Protein AF-I6QZ24-F1 (afdb_monomer)

Foldseek 3Di:
DKDKDWDDDPPDIKIKIKDWDDDPQWIWIWMAIPVRKIKIKIWGHPPDVPDIDIDIDIDPRCPPPD

Structure (mmCIF, N/CA/C/O backbone):
data_AF-I6QZ24-F1
#
_entry.id   AF-I6QZ24-F1
#
loop_
_atom_site.group_PDB
_atom_site.id
_atom_site.type_symbol
_atom_site.label_atom_id
_atom_site.label_alt_id
_atom_site.label_comp_id
_atom_site.label_asym_id
_atom_site.label_entity_id
_atom_site.label_seq_id
_atom_site.pdbx_PDB_ins_code
_atom_site.Cartn_x
_atom_site.Cart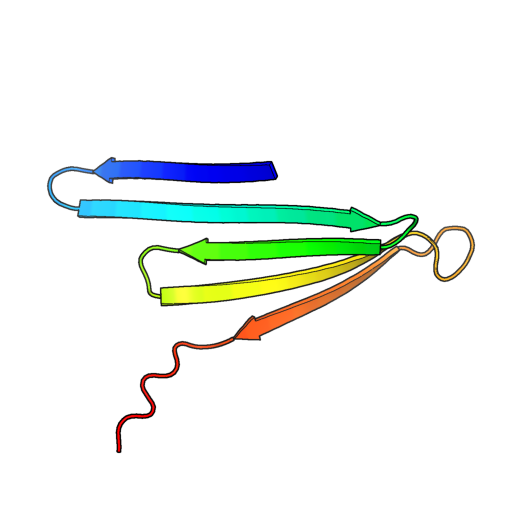n_y
_atom_site.Cartn_z
_atom_site.occupancy
_atom_site.B_iso_or_equiv
_atom_site.auth_seq_id
_atom_site.auth_comp_id
_atom_site.auth_asym_id
_atom_site.auth_atom_id
_atom_site.pdbx_PDB_model_num
ATOM 1 N N . GLY A 1 1 ? -9.177 10.586 -0.481 1.00 82.94 1 GLY A N 1
ATOM 2 C CA . GLY A 1 1 ? -8.402 11.473 -1.375 1.00 82.94 1 GLY A CA 1
ATOM 3 C C . GLY A 1 1 ? -7.396 10.645 -2.147 1.00 82.94 1 GLY A C 1
ATOM 4 O O . GLY A 1 1 ? -7.158 9.504 -1.760 1.00 82.94 1 GLY A O 1
ATOM 5 N N . LEU A 1 2 ? -6.842 11.185 -3.230 1.00 91.06 2 LEU A N 1
ATOM 6 C CA . LEU A 1 2 ? -5.776 10.546 -4.002 1.00 91.06 2 LEU A CA 1
ATOM 7 C C . LEU A 1 2 ? -4.522 11.413 -3.911 1.00 91.06 2 LEU A C 1
ATOM 9 O O . LEU A 1 2 ? -4.603 12.631 -4.061 1.00 91.06 2 LEU A O 1
ATOM 13 N N . THR A 1 3 ? -3.385 10.784 -3.646 1.00 94.56 3 THR A N 1
ATOM 14 C CA . THR A 1 3 ? -2.079 11.437 -3.578 1.00 94.56 3 THR A CA 1
ATOM 15 C C . THR A 1 3 ? -1.163 10.759 -4.581 1.00 94.56 3 THR A C 1
ATOM 17 O O . THR A 1 3 ? -1.109 9.534 -4.637 1.00 94.56 3 THR A O 1
ATOM 20 N N . ALA A 1 4 ? -0.460 11.558 -5.374 1.00 93.50 4 ALA A N 1
ATOM 21 C CA . ALA A 1 4 ? 0.546 11.082 -6.309 1.00 93.50 4 ALA A CA 1
ATOM 22 C C . ALA A 1 4 ? 1.889 11.713 -5.941 1.00 93.50 4 ALA A C 1
ATOM 24 O O . ALA A 1 4 ? 1.968 12.927 -5.745 1.00 93.50 4 ALA A O 1
ATOM 25 N N . THR A 1 5 ? 2.922 10.884 -5.853 1.00 93.81 5 THR A N 1
ATOM 26 C CA . THR A 1 5 ? 4.295 11.292 -5.552 1.00 93.81 5 THR A CA 1
ATOM 27 C C . THR A 1 5 ? 5.192 10.841 -6.695 1.00 93.81 5 THR A C 1
ATOM 29 O O . THR A 1 5 ? 5.008 9.753 -7.235 1.00 93.81 5 THR A O 1
ATOM 32 N N . GLY A 1 6 ? 6.164 11.667 -7.074 1.00 93.38 6 GLY A N 1
ATOM 33 C CA . GLY A 1 6 ? 7.130 11.330 -8.114 1.00 93.38 6 GLY A CA 1
ATOM 34 C C . GLY A 1 6 ? 8.460 12.033 -7.887 1.00 93.38 6 GLY A C 1
ATOM 35 O O . GLY A 1 6 ? 8.489 13.192 -7.474 1.00 93.38 6 GLY A O 1
ATOM 36 N N . VAL A 1 7 ? 9.554 11.329 -8.157 1.00 94.81 7 VAL A N 1
ATOM 37 C CA . VAL A 1 7 ? 10.923 11.842 -8.104 1.00 94.81 7 VAL A CA 1
ATOM 38 C C . VAL A 1 7 ? 11.628 11.468 -9.403 1.00 94.81 7 VAL A C 1
ATOM 40 O O . VAL A 1 7 ? 11.536 10.335 -9.875 1.00 94.81 7 VAL A O 1
ATOM 43 N N . LYS A 1 8 ? 12.349 12.433 -9.974 1.00 92.62 8 LYS A N 1
ATOM 44 C CA . LYS A 1 8 ? 13.264 12.211 -11.093 1.00 92.62 8 LYS A CA 1
ATOM 45 C C . LYS A 1 8 ? 14.695 12.205 -10.562 1.00 92.62 8 LYS A C 1
ATOM 47 O O . LYS A 1 8 ? 15.108 13.177 -9.934 1.00 92.62 8 LYS A O 1
ATOM 52 N N . ILE A 1 9 ? 15.425 11.127 -10.819 1.00 91.50 9 ILE A N 1
ATOM 53 C CA . ILE A 1 9 ? 16.845 10.976 -10.490 1.00 91.50 9 ILE A CA 1
ATOM 54 C C . ILE A 1 9 ? 17.565 10.711 -11.809 1.00 91.50 9 ILE A C 1
ATOM 56 O O . ILE A 1 9 ? 17.380 9.654 -12.404 1.00 91.50 9 ILE A O 1
ATOM 60 N N . ASP A 1 10 ? 18.332 11.686 -12.292 1.00 93.19 10 ASP A N 1
ATOM 61 C CA . ASP A 1 10 ? 18.953 11.665 -13.623 1.00 93.19 10 ASP A CA 1
ATOM 62 C C . ASP A 1 10 ? 17.927 11.383 -14.743 1.00 93.19 10 ASP A C 1
ATOM 64 O O . ASP A 1 10 ? 17.048 12.212 -15.004 1.00 93.19 10 ASP A O 1
ATOM 68 N N . GLU A 1 11 ? 18.011 10.220 -15.396 1.00 91.44 11 GLU A N 1
ATOM 69 C CA . GLU A 1 11 ? 17.055 9.746 -16.408 1.00 91.44 11 GLU A CA 1
ATOM 70 C C . GLU A 1 11 ? 15.955 8.833 -15.836 1.00 91.44 11 GLU A C 1
ATOM 72 O O . GLU A 1 11 ? 14.972 8.549 -16.519 1.00 91.44 11 GLU A O 1
ATOM 77 N N . LEU A 1 12 ? 16.079 8.397 -14.579 1.00 87.56 12 LEU A N 1
ATOM 78 C CA . LEU A 1 12 ? 15.126 7.506 -13.924 1.00 87.56 12 LEU A CA 1
ATOM 79 C C . LEU A 1 12 ? 13.959 8.293 -13.314 1.00 87.56 12 LEU A C 1
ATOM 81 O O . LEU A 1 12 ? 14.151 9.267 -12.582 1.00 87.56 12 LEU A O 1
ATOM 85 N N . PHE A 1 13 ? 12.735 7.831 -13.571 1.00 87.38 13 PHE A N 1
ATOM 86 C CA . PHE A 1 13 ? 11.520 8.354 -12.952 1.00 87.38 13 PHE A CA 1
ATOM 87 C C . PHE A 1 13 ? 10.904 7.298 -12.037 1.00 87.38 13 PHE A C 1
ATOM 89 O O . PHE A 1 13 ? 10.560 6.209 -12.491 1.00 87.38 13 PHE A O 1
ATOM 96 N N . ILE A 1 14 ? 10.755 7.633 -10.756 1.00 91.25 14 ILE A N 1
ATOM 97 C CA . ILE A 1 14 ? 10.133 6.773 -9.746 1.00 91.25 14 ILE A CA 1
ATOM 98 C C . ILE A 1 14 ? 8.900 7.494 -9.231 1.00 91.25 14 ILE A C 1
ATOM 100 O O . ILE A 1 14 ? 8.970 8.673 -8.880 1.00 91.25 14 ILE A O 1
ATOM 104 N N . GLY A 1 15 ? 7.772 6.798 -9.160 1.00 93.19 15 GLY A N 1
ATOM 105 C CA . GLY A 1 15 ? 6.546 7.393 -8.654 1.00 93.19 15 GLY A CA 1
ATOM 106 C C . GLY A 1 15 ? 5.625 6.387 -8.002 1.00 93.19 15 GLY A C 1
ATOM 107 O O . GLY A 1 15 ? 5.723 5.184 -8.229 1.00 93.19 15 GLY A O 1
ATOM 108 N N . ASP A 1 16 ? 4.714 6.904 -7.191 1.00 93.31 16 ASP A N 1
ATOM 109 C CA . ASP A 1 16 ? 3.630 6.123 -6.629 1.00 93.31 16 ASP A CA 1
ATOM 110 C C . ASP A 1 16 ? 2.332 6.919 -6.525 1.00 93.31 16 ASP A C 1
ATOM 112 O O . ASP A 1 16 ? 2.317 8.141 -6.360 1.00 93.31 16 ASP A O 1
ATOM 116 N N . ILE A 1 17 ? 1.228 6.192 -6.654 1.00 94.00 17 ILE A N 1
ATOM 117 C CA . ILE A 1 17 ? -0.129 6.671 -6.441 1.00 94.00 17 ILE A CA 1
ATOM 118 C C . ILE A 1 17 ? -0.666 5.944 -5.222 1.00 94.00 17 ILE A C 1
ATOM 120 O O . ILE A 1 17 ? -0.667 4.713 -5.157 1.00 94.00 17 ILE A O 1
ATOM 124 N N . GLN A 1 18 ? -1.163 6.714 -4.268 1.00 93.38 18 GLN A N 1
ATOM 125 C CA . GLN A 1 18 ? -1.734 6.200 -3.040 1.00 93.38 18 GLN A CA 1
ATOM 126 C C . GLN A 1 18 ? -3.125 6.785 -2.806 1.00 93.38 18 GLN A C 1
ATOM 128 O O . GLN A 1 18 ? -3.395 7.968 -3.041 1.00 93.38 18 GLN A O 1
ATOM 133 N N . THR A 1 19 ? -4.030 5.944 -2.325 1.00 94.62 19 THR A N 1
ATOM 134 C CA . THR A 1 19 ? -5.347 6.362 -1.865 1.00 94.62 19 THR A CA 1
ATOM 135 C C . THR A 1 19 ? -5.669 5.691 -0.544 1.00 94.62 19 THR A C 1
ATOM 137 O O . THR A 1 19 ? -5.340 4.528 -0.321 1.00 94.62 19 THR A O 1
ATOM 140 N N . GLN A 1 20 ? -6.311 6.456 0.331 1.00 93.44 20 GLN A N 1
ATOM 141 C CA . GLN A 1 20 ? -6.799 5.980 1.611 1.00 93.44 20 GLN A CA 1
ATOM 142 C C . GLN A 1 20 ? -8.296 6.247 1.698 1.00 93.44 20 GLN A C 1
ATOM 144 O O . GLN A 1 20 ? -8.769 7.364 1.432 1.00 93.44 20 GLN A O 1
ATOM 149 N N . HIS A 1 21 ? -9.028 5.219 2.111 1.00 91.75 21 HIS A N 1
ATOM 150 C CA . HIS A 1 21 ? -10.430 5.303 2.464 1.00 91.75 21 HIS A CA 1
ATOM 151 C C . HIS A 1 21 ? -10.632 4.814 3.896 1.00 91.75 21 HIS A C 1
ATOM 153 O O . HIS A 1 21 ? -10.307 3.677 4.229 1.00 91.75 21 HIS A O 1
ATOM 159 N N . LYS A 1 22 ? -11.196 5.673 4.745 1.00 90.69 22 LYS A N 1
ATOM 160 C CA . LYS A 1 22 ? -11.532 5.339 6.127 1.00 90.69 22 LYS A CA 1
ATOM 161 C C . LYS A 1 22 ? -13.046 5.311 6.293 1.00 90.69 22 LYS A C 1
ATOM 163 O O . LYS A 1 22 ? -13.715 6.293 5.981 1.00 90.69 22 LYS A O 1
ATOM 168 N N . SER A 1 23 ? -13.561 4.207 6.821 1.00 87.88 23 SER A N 1
ATOM 169 C CA . SER A 1 23 ? -14.969 4.022 7.161 1.00 87.88 23 SER A CA 1
ATOM 170 C C . SER A 1 23 ? -15.088 3.462 8.577 1.00 87.88 23 SER A C 1
ATOM 172 O O . SER A 1 23 ? -14.723 2.316 8.855 1.00 87.88 23 SER A O 1
ATOM 174 N N . GLY A 1 24 ? -15.553 4.307 9.501 1.00 88.19 24 GLY A N 1
ATOM 175 C CA . GLY A 1 24 ? -15.612 3.996 10.928 1.00 88.19 24 GLY A CA 1
ATOM 176 C C . GLY A 1 24 ? -14.244 3.589 11.484 1.00 88.19 24 GLY A C 1
ATOM 177 O O . GLY A 1 24 ? -13.300 4.380 11.505 1.00 88.19 24 GLY A O 1
ATOM 178 N N . LYS A 1 25 ? -14.165 2.333 11.924 1.00 86.06 25 LYS A N 1
ATOM 179 C CA . LYS A 1 25 ? -12.976 1.673 12.481 1.00 86.06 25 LYS A CA 1
ATOM 180 C C . LYS A 1 25 ? -12.065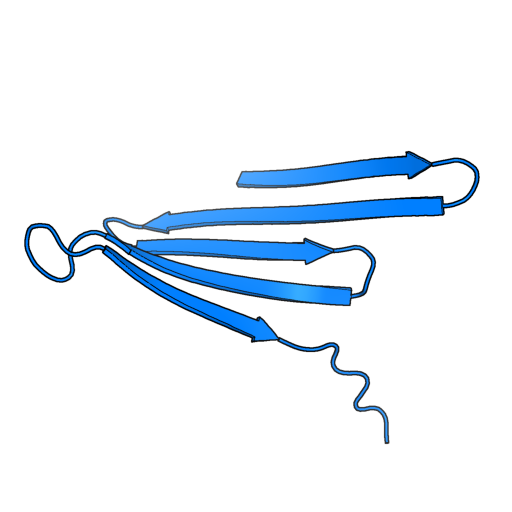 1.039 11.429 1.00 86.06 25 LYS A C 1
ATOM 182 O O . LYS A 1 25 ? -10.967 0.604 11.750 1.00 86.06 25 LYS A O 1
ATOM 187 N N . THR A 1 26 ? -12.509 0.980 10.179 1.00 85.62 26 THR A N 1
ATOM 188 C CA . THR A 1 26 ? -11.765 0.343 9.094 1.00 85.62 26 THR A CA 1
ATOM 189 C C . THR A 1 26 ? -11.063 1.399 8.254 1.00 85.62 26 THR A C 1
ATOM 191 O O . THR A 1 26 ? -11.669 2.389 7.849 1.00 85.62 26 THR A O 1
ATOM 194 N N . THR A 1 27 ? -9.791 1.173 7.961 1.00 90.88 27 THR A N 1
ATOM 195 C CA . THR A 1 27 ? -8.988 1.957 7.025 1.00 90.88 27 THR A CA 1
ATOM 196 C C . THR A 1 27 ? -8.509 1.029 5.924 1.00 90.88 27 THR A C 1
ATOM 198 O O . THR A 1 27 ? -7.986 -0.045 6.201 1.00 90.88 27 THR A O 1
ATOM 201 N N . VAL A 1 28 ? -8.719 1.428 4.679 1.00 90.44 28 VAL A N 1
ATOM 202 C CA . VAL A 1 28 ? -8.237 0.730 3.494 1.00 90.44 28 VAL A CA 1
ATOM 203 C C . VAL A 1 28 ? -7.257 1.650 2.789 1.00 90.44 28 VAL A C 1
ATOM 205 O O . VAL A 1 28 ? -7.627 2.738 2.345 1.00 90.44 28 VAL A O 1
ATOM 208 N N . ASP A 1 29 ? -6.020 1.195 2.685 1.00 91.19 29 ASP A N 1
ATOM 209 C CA . ASP A 1 29 ? -4.928 1.862 1.997 1.00 91.19 29 ASP A CA 1
ATOM 210 C C . ASP A 1 29 ? -4.575 1.06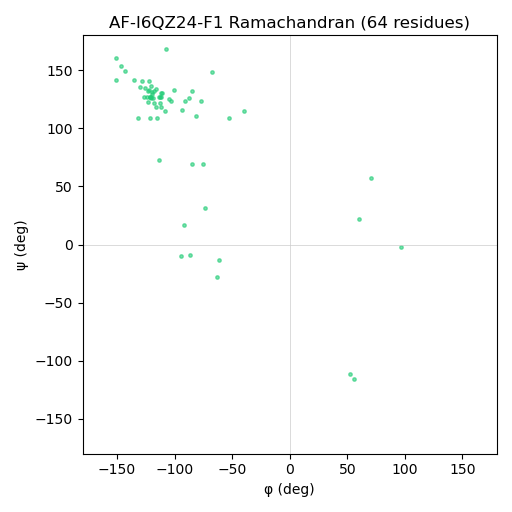9 0.741 1.00 91.19 29 ASP A C 1
ATOM 212 O O . ASP A 1 29 ? -4.370 -0.145 0.788 1.00 91.19 29 ASP A O 1
ATOM 216 N N . VAL A 1 30 ? -4.490 1.757 -0.394 1.00 91.69 30 VAL A N 1
ATOM 217 C CA . VAL A 1 30 ? -4.026 1.186 -1.661 1.00 91.69 30 VAL A CA 1
ATOM 218 C C . VAL A 1 30 ? -2.868 2.027 -2.166 1.00 91.69 30 VAL A C 1
ATOM 220 O O . VAL A 1 30 ? -2.999 3.244 -2.301 1.00 91.69 30 VAL A O 1
ATOM 223 N N . LYS A 1 31 ? -1.746 1.372 -2.468 1.00 92.12 31 LYS A N 1
ATOM 224 C CA . LYS A 1 31 ? -0.559 1.977 -3.073 1.00 92.12 31 LYS A CA 1
ATOM 225 C C . LYS A 1 31 ? -0.173 1.227 -4.340 1.00 92.12 31 LYS A C 1
ATOM 227 O O . LYS A 1 31 ? -0.124 -0.003 -4.345 1.00 92.12 31 LYS A O 1
ATOM 232 N N . ILE A 1 32 ? 0.128 1.985 -5.384 1.00 90.50 32 ILE A N 1
ATOM 233 C CA . ILE A 1 32 ? 0.606 1.507 -6.678 1.00 90.50 32 ILE A CA 1
ATOM 234 C C . ILE A 1 32 ? 1.899 2.258 -6.975 1.00 90.50 32 ILE A C 1
ATOM 236 O O . ILE A 1 32 ? 1.895 3.484 -6.914 1.00 90.50 32 I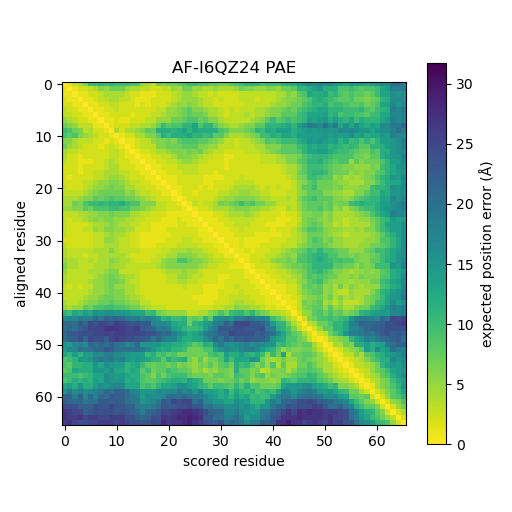LE A O 1
ATOM 240 N N . ASP A 1 33 ? 2.988 1.558 -7.273 1.00 89.56 33 ASP A N 1
ATOM 241 C CA . ASP A 1 33 ? 4.254 2.182 -7.674 1.00 89.56 33 ASP A CA 1
ATOM 242 C C . ASP A 1 33 ? 4.5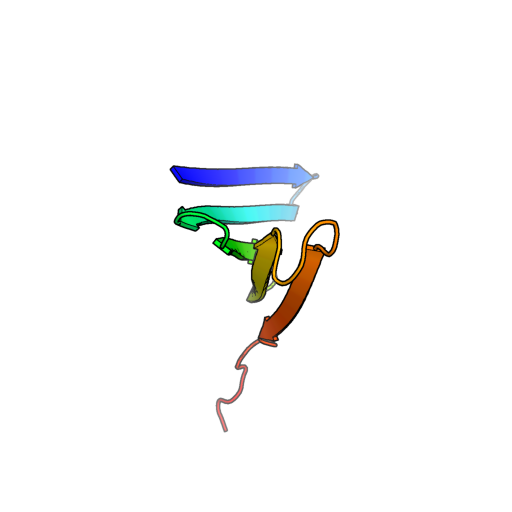54 2.003 -9.171 1.00 89.56 33 ASP A C 1
ATOM 244 O O . ASP A 1 33 ? 3.892 1.245 -9.886 1.00 89.56 33 ASP A O 1
ATOM 248 N N . SER A 1 34 ? 5.558 2.737 -9.653 1.00 88.38 34 SER A N 1
ATOM 249 C CA . SER A 1 34 ? 6.051 2.694 -11.033 1.00 88.38 34 SER A CA 1
ATOM 250 C C . SER A 1 34 ? 6.604 1.328 -11.456 1.00 88.38 34 SER A C 1
ATOM 252 O O . SER A 1 34 ? 6.753 1.088 -12.652 1.00 88.38 34 SER A O 1
ATOM 254 N N . ASP A 1 35 ? 6.843 0.416 -10.509 1.00 87.00 35 ASP A N 1
ATOM 255 C CA . ASP A 1 35 ? 7.304 -0.955 -10.752 1.00 87.00 35 ASP A CA 1
ATOM 256 C C . ASP A 1 35 ? 6.137 -1.951 -10.886 1.00 87.00 35 ASP A C 1
ATOM 258 O O . ASP A 1 35 ? 6.322 -3.165 -10.785 1.00 87.00 35 ASP A O 1
ATOM 262 N N . SER A 1 36 ? 4.916 -1.454 -11.123 1.00 82.69 36 SER A N 1
ATOM 263 C CA . SER A 1 36 ? 3.693 -2.261 -11.263 1.00 82.69 36 SER A CA 1
ATOM 264 C C . SER A 1 36 ? 3.350 -3.094 -10.023 1.00 82.69 36 SER A C 1
ATOM 266 O O . SER A 1 36 ? 2.608 -4.076 -10.102 1.00 82.69 36 SER A O 1
ATOM 268 N N . LYS A 1 37 ? 3.849 -2.711 -8.844 1.00 85.38 37 LYS A N 1
ATOM 269 C CA . LYS A 1 37 ? 3.469 -3.359 -7.591 1.00 85.38 37 LYS A CA 1
ATOM 270 C C . LYS A 1 37 ? 2.228 -2.685 -7.028 1.00 85.38 37 LYS A C 1
ATOM 272 O O . LYS A 1 37 ? 2.220 -1.492 -6.730 1.00 85.38 37 LYS A O 1
ATOM 277 N N . VAL A 1 38 ? 1.216 -3.504 -6.757 1.00 88.38 38 VAL A N 1
ATOM 278 C CA . VAL A 1 38 ? 0.012 -3.091 -6.036 1.00 88.38 38 VAL A CA 1
ATOM 279 C C . VAL A 1 38 ? 0.069 -3.633 -4.612 1.00 88.38 38 VAL A C 1
ATOM 281 O O . VAL A 1 38 ? 0.256 -4.828 -4.373 1.00 88.38 38 VAL A O 1
ATOM 284 N N . SER A 1 39 ? -0.062 -2.741 -3.637 1.00 87.88 39 SER A N 1
ATOM 285 C CA . SER A 1 39 ? -0.134 -3.088 -2.218 1.00 87.88 39 SER A CA 1
ATOM 286 C C . SER A 1 39 ? -1.448 -2.590 -1.647 1.00 87.88 39 SER A C 1
ATOM 288 O O . SER A 1 39 ? -1.769 -1.408 -1.771 1.00 87.88 39 SER A O 1
ATOM 290 N N . THR A 1 40 ? -2.191 -3.489 -1.012 1.00 89.19 40 THR A N 1
ATOM 291 C CA . THR A 1 40 ? -3.436 -3.152 -0.329 1.00 89.19 40 THR A CA 1
ATOM 292 C C . THR A 1 40 ? -3.321 -3.540 1.134 1.00 89.19 40 THR A C 1
ATOM 294 O O . THR A 1 40 ? -2.999 -4.680 1.475 1.00 89.19 40 THR A O 1
ATOM 297 N N . THR A 1 41 ? -3.592 -2.579 2.003 1.00 89.69 41 THR A N 1
ATOM 298 C CA . THR A 1 41 ? -3.583 -2.759 3.448 1.00 89.69 41 THR A CA 1
ATOM 299 C C . THR A 1 41 ? -4.958 -2.421 3.986 1.00 89.69 41 THR A C 1
ATOM 301 O O . THR A 1 41 ? -5.495 -1.348 3.738 1.00 89.69 41 THR A O 1
ATOM 304 N N . VAL A 1 42 ? -5.538 -3.354 4.729 1.00 87.06 42 VAL A N 1
ATOM 305 C CA . VAL A 1 42 ? -6.791 -3.167 5.448 1.00 87.06 42 VAL A CA 1
ATOM 306 C C . VAL A 1 42 ? -6.474 -3.190 6.933 1.00 87.06 42 VAL A C 1
ATOM 308 O O . VAL A 1 42 ? -5.987 -4.184 7.468 1.00 87.06 42 VAL A O 1
ATOM 311 N N . THR A 1 43 ? -6.748 -2.084 7.603 1.00 87.44 43 THR A N 1
ATOM 312 C CA . THR A 1 43 ? -6.562 -1.918 9.041 1.00 87.44 43 THR A CA 1
ATOM 313 C C . THR A 1 43 ? -7.920 -1.798 9.703 1.00 87.44 43 THR A C 1
ATOM 315 O O . THR A 1 43 ? -8.738 -0.986 9.286 1.00 87.44 43 THR A O 1
ATOM 318 N N . VAL A 1 44 ? -8.157 -2.576 10.752 1.00 85.00 44 VAL A N 1
ATOM 319 C CA . VAL A 1 44 ? -9.339 -2.455 11.604 1.00 85.00 44 VAL A CA 1
ATOM 320 C C . VAL A 1 44 ? -8.865 -2.045 12.995 1.00 85.00 44 VAL A C 1
ATOM 322 O O . VAL A 1 44 ? -8.232 -2.822 13.716 1.00 85.00 44 VAL A O 1
ATOM 325 N N . ASP A 1 45 ? -9.142 -0.796 13.353 1.00 74.06 45 ASP A N 1
ATOM 326 C CA . ASP A 1 45 ? -8.910 -0.259 14.688 1.00 74.06 45 ASP A CA 1
ATOM 327 C C . ASP A 1 45 ? -10.022 -0.763 15.621 1.00 74.06 45 ASP A C 1
ATOM 329 O O . ASP A 1 45 ? -11.197 -0.535 15.366 1.00 74.06 45 ASP A O 1
ATOM 333 N N . GLU A 1 46 ? -9.664 -1.428 16.723 1.00 64.81 46 GLU A N 1
ATOM 334 C CA . GLU A 1 46 ? -10.593 -1.896 17.768 1.00 64.81 46 GLU A CA 1
ATOM 335 C C . GLU A 1 46 ? -11.518 -3.064 17.374 1.00 64.81 46 GLU A C 1
ATOM 337 O O . GLU A 1 46 ? -12.741 -2.989 17.527 1.00 64.81 46 GLU A O 1
ATOM 342 N N . ALA A 1 47 ? -10.943 -4.194 16.954 1.00 58.84 47 ALA A N 1
ATOM 343 C CA . ALA A 1 47 ? -11.680 -5.466 16.990 1.00 58.84 47 ALA A CA 1
ATOM 344 C C . ALA A 1 47 ? -12.048 -5.868 18.442 1.00 58.84 47 ALA A C 1
ATOM 346 O O . ALA A 1 47 ? -13.072 -6.504 18.672 1.00 58.84 47 ALA A O 1
ATOM 347 N N . LEU A 1 48 ? -11.236 -5.430 19.415 1.00 55.12 48 LEU A N 1
ATOM 348 C CA . LEU A 1 48 ? -11.421 -5.467 20.872 1.00 55.12 48 LEU A CA 1
ATOM 349 C C . LEU A 1 48 ? -10.760 -4.205 21.461 1.00 55.12 48 LEU A C 1
ATOM 351 O O . LEU A 1 48 ? -9.828 -3.673 20.852 1.00 55.12 48 LEU A O 1
ATOM 355 N N . THR A 1 49 ? -11.215 -3.710 22.617 1.00 54.88 49 THR A N 1
ATOM 356 C CA . THR A 1 49 ? -10.682 -2.493 23.262 1.00 54.88 49 THR A CA 1
ATOM 357 C C . THR A 1 49 ? -9.158 -2.592 23.422 1.00 54.88 49 THR A C 1
ATOM 359 O O . THR A 1 49 ? -8.669 -3.389 24.216 1.00 54.88 49 THR A O 1
ATOM 362 N N . GLY A 1 50 ? -8.403 -1.811 22.641 1.00 62.25 50 GLY A N 1
ATOM 363 C CA . GLY A 1 50 ? -6.934 -1.794 22.670 1.00 62.25 50 GLY A CA 1
ATOM 364 C C . GLY A 1 50 ? -6.204 -2.652 21.623 1.00 62.25 50 GLY A C 1
ATOM 365 O O . GLY A 1 50 ? -4.979 -2.577 21.567 1.00 62.25 50 GLY A O 1
ATOM 366 N N . LEU A 1 51 ? -6.896 -3.413 20.762 1.00 64.56 51 LEU A N 1
ATOM 367 C CA . LEU A 1 51 ? -6.255 -4.226 19.716 1.00 64.56 51 LEU A CA 1
ATOM 368 C C . LEU A 1 51 ? -6.480 -3.637 18.311 1.00 64.56 51 LEU A C 1
ATOM 370 O O . LEU A 1 51 ? -7.605 -3.608 17.804 1.00 64.56 51 LEU A O 1
ATOM 374 N N . LYS A 1 52 ? -5.393 -3.192 17.667 1.00 68.75 52 LYS A N 1
ATOM 375 C CA . LYS A 1 52 ? -5.359 -2.837 16.240 1.00 68.75 52 LYS A CA 1
ATOM 376 C C . LYS A 1 52 ? -4.959 -4.068 15.434 1.00 68.75 52 LYS A C 1
ATOM 378 O O . LYS A 1 52 ? -3.900 -4.635 15.690 1.00 68.75 52 LYS A O 1
ATOM 383 N N . THR A 1 53 ? -5.783 -4.479 14.474 1.00 74.88 53 THR A N 1
ATOM 384 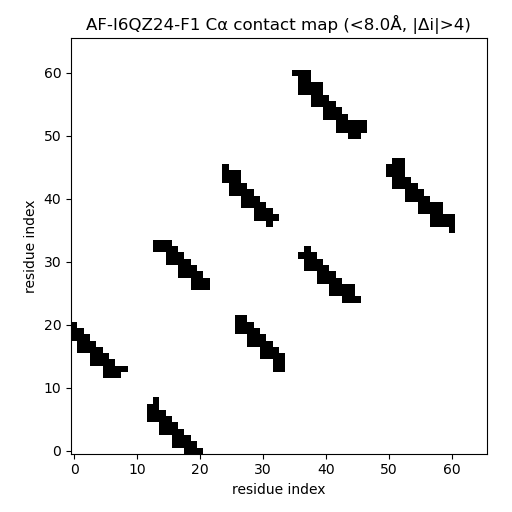C CA . THR A 1 53 ? -5.460 -5.602 13.578 1.00 74.88 53 THR A CA 1
ATOM 385 C C . THR A 1 53 ? -5.264 -5.069 12.166 1.00 74.88 53 THR A C 1
ATOM 387 O O . THR A 1 53 ? -6.133 -4.367 11.651 1.00 74.88 53 THR A O 1
ATOM 390 N N . SER A 1 54 ? -4.137 -5.390 11.531 1.00 73.06 54 SER A N 1
ATOM 391 C CA . SER A 1 54 ? -3.871 -5.037 10.135 1.00 73.06 54 SER A CA 1
ATOM 392 C C . SER A 1 54 ? -3.632 -6.287 9.294 1.00 73.06 54 SER A C 1
ATOM 394 O O . SER A 1 54 ? -2.918 -7.207 9.686 1.00 73.06 54 SER A O 1
ATOM 396 N N . PHE A 1 55 ? -4.235 -6.304 8.111 1.00 77.81 55 PHE A N 1
ATOM 397 C CA . PHE A 1 55 ? -4.021 -7.306 7.079 1.00 77.81 55 PHE A CA 1
ATOM 398 C C . PHE A 1 55 ? -3.449 -6.593 5.861 1.00 77.81 55 PHE A C 1
ATOM 400 O O . PHE A 1 55 ? -4.057 -5.662 5.339 1.00 77.81 55 PHE A O 1
ATOM 407 N N . SER A 1 56 ? -2.266 -7.002 5.413 1.00 72.81 56 SER A N 1
ATOM 408 C CA . SER A 1 56 ? -1.651 -6.457 4.201 1.00 72.81 56 SER A CA 1
ATOM 409 C C . SER A 1 56 ? -1.459 -7.574 3.200 1.00 72.81 56 SER A C 1
ATOM 411 O O . SER A 1 56 ? -0.833 -8.585 3.513 1.00 72.81 56 SER A O 1
ATOM 413 N N . PHE A 1 57 ? -1.974 -7.382 1.993 1.00 73.00 57 PHE A N 1
ATOM 414 C CA . PHE A 1 57 ? -1.721 -8.279 0.881 1.00 73.00 57 PHE A CA 1
ATOM 415 C C . PHE A 1 57 ? -1.084 -7.485 -0.253 1.00 73.00 57 PHE A C 1
ATOM 417 O O . PHE A 1 57 ? -1.553 -6.430 -0.682 1.00 73.00 57 PHE A O 1
ATOM 424 N N . ARG A 1 58 ? 0.056 -7.994 -0.709 1.00 70.75 58 ARG A N 1
ATOM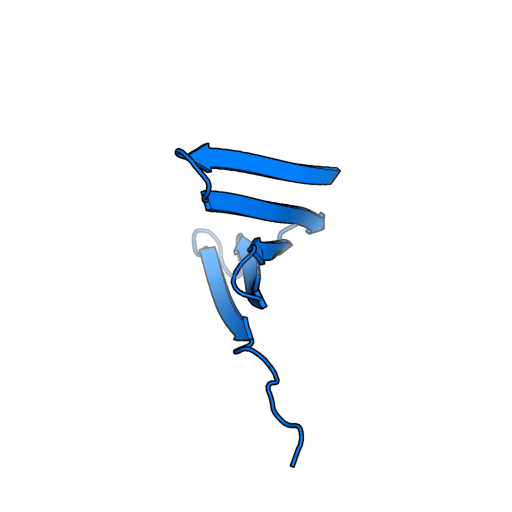 425 C CA . ARG A 1 58 ? 0.750 -7.481 -1.881 1.00 70.75 58 ARG A CA 1
ATOM 426 C C . ARG A 1 58 ? 0.275 -8.317 -3.054 1.00 70.75 58 ARG A C 1
ATOM 428 O O . ARG A 1 58 ? 0.523 -9.519 -3.063 1.00 70.75 58 ARG A O 1
ATOM 435 N N . VAL A 1 59 ? -0.409 -7.695 -4.007 1.00 66.56 59 VAL A N 1
ATOM 436 C CA . VAL A 1 59 ? -0.763 -8.357 -5.263 1.00 66.56 59 VAL A CA 1
ATOM 437 C C . VAL A 1 59 ? 0.484 -8.268 -6.148 1.00 66.56 59 VAL A C 1
ATOM 439 O O . VAL A 1 59 ? 0.890 -7.156 -6.499 1.00 66.56 59 VAL A O 1
ATOM 442 N N . PRO A 1 60 ? 1.174 -9.389 -6.431 1.00 60.47 60 PRO A N 1
ATOM 443 C CA . PRO A 1 60 ? 2.318 -9.366 -7.328 1.00 60.47 60 PRO A CA 1
ATOM 444 C C . PRO A 1 60 ? 1.842 -9.051 -8.748 1.00 60.47 60 PRO A C 1
ATOM 446 O O . PRO A 1 60 ? 0.736 -9.436 -9.125 1.00 60.47 60 PRO A O 1
ATOM 449 N N . ASP A 1 61 ? 2.698 -8.368 -9.508 1.00 58.22 61 ASP A N 1
ATOM 450 C CA . ASP A 1 61 ? 2.532 -8.082 -10.935 1.00 58.22 61 ASP A CA 1
ATOM 451 C C . ASP A 1 61 ? 1.955 -9.301 -11.675 1.00 58.22 61 ASP A C 1
ATOM 453 O O . ASP A 1 61 ? 2.585 -10.363 -11.747 1.00 58.22 61 ASP A O 1
ATOM 457 N N . GLN A 1 62 ? 0.737 -9.163 -12.209 1.00 53.75 62 GLN A N 1
ATOM 458 C CA . GLN A 1 62 ? 0.141 -10.163 -13.085 1.00 53.75 62 GLN A CA 1
ATOM 459 C C . GLN A 1 62 ? 0.802 -10.060 -14.468 1.00 53.75 62 GLN A C 1
ATOM 461 O O . GLN A 1 62 ? 0.152 -9.772 -15.468 1.00 53.75 62 GLN A O 1
ATOM 466 N N . LYS A 1 63 ? 2.081 -10.432 -14.568 1.00 55.56 63 LYS A N 1
ATOM 467 C CA . LYS A 1 63 ? 2.716 -10.831 -15.837 1.00 55.56 63 LYS A CA 1
ATOM 468 C C . LYS A 1 63 ? 2.251 -12.220 -16.305 1.00 55.56 63 LYS A C 1
ATOM 470 O O . LYS A 1 63 ? 2.990 -12.955 -16.955 1.00 55.56 63 LYS A O 1
ATOM 475 N N . SER A 1 64 ? 1.011 -12.600 -15.990 1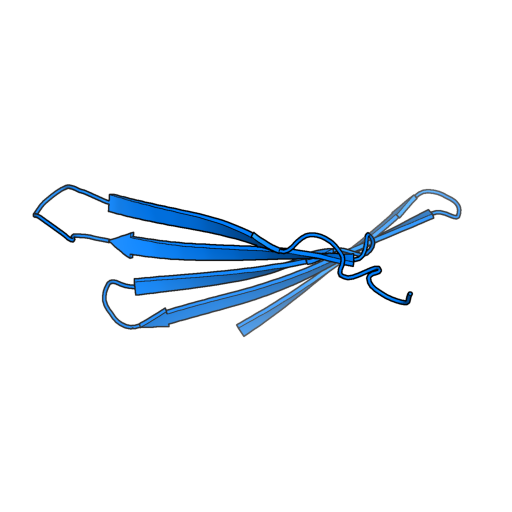.00 54.53 64 SER A N 1
ATOM 476 C CA . SER A 1 64 ? 0.392 -13.839 -16.466 1.00 54.53 64 SER A CA 1
ATOM 477 C C . SER A 1 64 ? -0.221 -13.611 -17.844 1.00 54.53 64 SER A C 1
ATOM 479 O O . SER A 1 64 ? -1.437 -13.591 -18.007 1.00 54.53 64 SER A O 1
ATOM 481 N N . GLY A 1 65 ? 0.658 -13.420 -18.823 1.00 52.25 65 GLY A N 1
ATOM 482 C CA . GLY A 1 65 ? 0.369 -13.587 -20.240 1.00 52.25 65 GLY A CA 1
ATOM 483 C C . GLY A 1 65 ? 1.177 -14.760 -20.788 1.00 52.25 65 GLY A C 1
ATOM 484 O O . GLY A 1 65 ? 2.158 -14.545 -21.496 1.00 52.25 65 GLY A O 1
ATOM 485 N N . LYS A 1 66 ? 0.789 -15.983 -20.420 1.00 45.75 66 LYS A N 1
ATOM 486 C CA . LYS A 1 66 ? 0.942 -17.197 -21.229 1.00 45.75 66 LYS A CA 1
ATOM 487 C C . LYS A 1 66 ? -0.294 -18.056 -21.030 1.00 45.75 66 LYS A C 1
ATOM 489 O O . LYS A 1 66 ? -0.706 -18.190 -19.858 1.00 45.75 66 LYS A O 1
#

Nearest PDB structures (foldseek):
  5xdn-assembly1_B  TM=8.612E-01  e=3.382E-01  Homo sapiens
  8xkw-assembly1_F  TM=7.261E-01  e=9.471E-01  Saccharomyces cerevisiae
  8h2d-assembly2_B-2  TM=5.545E-01  e=5.857E-01  Mycobacterium tuberculosis H37Rv
  6nyq-assembly1_C  TM=6.900E-01  e=7.955E+00  Mus musculus

Mean predicted aligned error: 8.49 Å

Sequence (66 aa):
GLTATGVKIDELFIGDIQTQHKSGKTTVDVKIDSDSKVSTTVTVDEALTGLKTSFSFRVPDQKSGK

pLDDT: mean 81.19, std 13.86, range [45.75, 94.81]

InterPro domains:
  IPR001925 Porin, eukaryotic type [PTHR11743] (2-66)
  IPR023614 Porin domain superfamily [G3DSA:2.40.160.10] (1-66)
  IPR027246 Eukaryotic porin/Tom40 [PF01459] (3-66)

Organism: NCBI:txid29689

Secondary structure (DSSP, 8-state):
-EEEEEEEETTEEEEEEEEEEEETTEEEEEEEETTS-EEEEEEEEEEETTEEEEEEEEE-------

Radius of gyration: 15.4 Å; Cα contacts (8 Å, |Δi|>4): 122; chains: 1; bounding box: 35×29×44 Å

Solvent-accessible surface area (backbone atoms only — not comparable to full-atom values): 3899 Å² total; 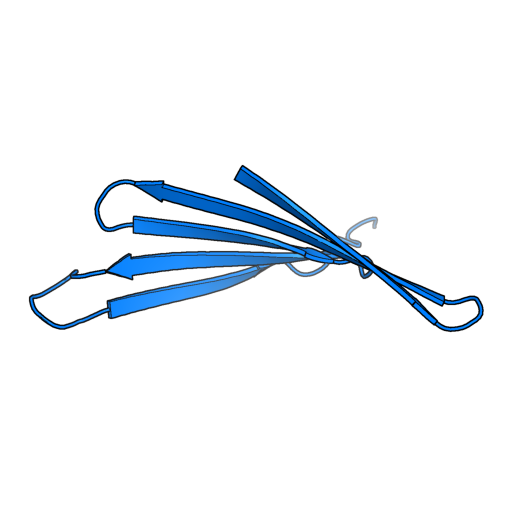per-residue (Å²): 102,80,49,75,52,74,48,76,56,93,91,48,75,48,37,37,42,36,36,53,50,76,57,93,51,36,36,39,37,40,40,37,39,73,84,56,42,39,38,41,35,43,33,36,52,54,87,45,98,90,41,72,49,74,50,73,50,70,50,71,63,81,80,78,82,126